Protein AF-A0AAP7LUZ3-F1 (afdb_monomer)

Nearest PDB structures (foldseek):
  4bhm-assembly1_D  TM=6.384E-01  e=1.031E+00  Pyricularia oryzae
  7szc-assembly2_C  TM=5.750E-01  e=1.483E+00  Homo sapiens
  2kd2-assembly1_A  TM=4.288E-01  e=1.096E+00  Mus musculus
  7ui9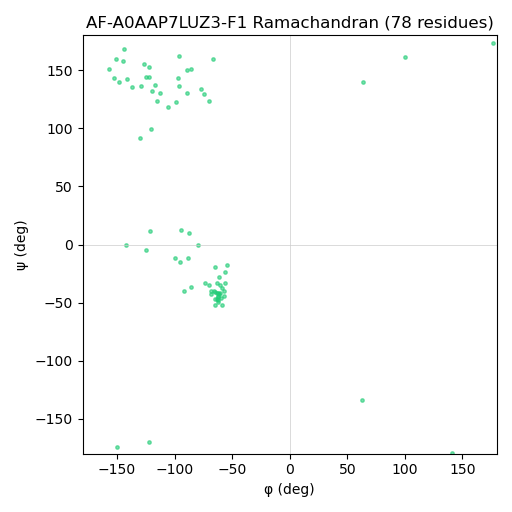-assembly1_a  TM=4.304E-01  e=1.778E+00  Saccharomyces cerevisiae S288C
  8ceo-assembly1_p  TM=3.713E-01  e=3.458E+00  Saccharomyces cerevisiae

Sequence (80 aa):
MTKIDELQNMVNESFGKDTVILESNDNTVLVRYKKGDRTEYSVLRYNEKGCYGGRYYSTVNQSQETARESAWETYEQLTQ

pLDDT: mean 92.17, std 5.65, range [60.66, 97.5]

Foldseek 3Di:
DDPVVVQLVQVCVVANNQKDFPDDDPFWTWIWHDDDPWIKIKIFGDDPVGTDDIDIQGPPPHHPVVSNVVSVVVRVVVVD

Solvent-accessible surface area (backbone atoms only — not comparable to full-atom values): 4566 Å² total; per-residue (Å²): 138,52,75,65,57,53,50,51,50,44,48,23,76,75,56,35,84,73,43,39,78,76,48,72,60,100,45,41,37,34,36,37,28,58,62,82,98,40,62,35,28,32,29,33,29,42,56,100,89,40,74,51,67,70,50,79,27,59,41,88,90,42,51,68,63,59,20,46,49,58,35,48,56,52,46,54,68,74,72,111

Organism: NCBI:txid246432

Secondary structure (DSSP, 8-state):
--HHHHHHHHHHHHH-TT-EEEEE-SSEEEEEEEETTEEEEEEEEEETTEEEEEEEE-SSSS-HHHHHHHHHHHHHHHH-

Structure (mmCIF, N/CA/C/O backbone):
data_AF-A0AAP7LUZ3-F1
#
_entry.id   AF-A0AAP7LUZ3-F1
#
loop_
_atom_site.group_PDB
_atom_site.id
_atom_site.type_symbol
_atom_site.label_atom_id
_atom_site.label_alt_id
_atom_site.label_comp_id
_atom_site.label_asym_id
_atom_site.label_entity_id
_atom_site.label_seq_id
_atom_site.pdbx_PDB_ins_code
_atom_site.Cartn_x
_atom_site.Cartn_y
_atom_site.Cartn_z
_atom_site.occupancy
_atom_site.B_iso_or_equiv
_atom_site.auth_seq_id
_atom_site.auth_comp_id
_atom_site.auth_asym_id
_atom_site.auth_atom_id
_atom_site.pdbx_PDB_model_num
ATOM 1 N N . MET A 1 1 ? -6.832 9.804 19.671 1.00 60.66 1 MET A N 1
ATOM 2 C CA . MET A 1 1 ? -6.318 8.902 18.627 1.00 60.66 1 MET A CA 1
ATOM 3 C C . MET A 1 1 ? -7.426 8.728 17.614 1.00 60.66 1 MET A C 1
ATOM 5 O O . MET A 1 1 ? -8.562 8.511 18.022 1.00 60.66 1 MET A O 1
ATOM 9 N N . THR A 1 2 ? -7.140 8.979 16.346 1.00 83.81 2 THR A N 1
ATOM 10 C CA . THR A 1 2 ? -8.119 8.908 15.256 1.00 83.81 2 THR A CA 1
ATOM 11 C C . THR A 1 2 ? -8.045 7.546 14.562 1.00 83.81 2 THR A C 1
ATOM 13 O O . THR A 1 2 ? -7.037 6.849 14.674 1.00 83.81 2 THR A O 1
ATOM 16 N N . LYS A 1 3 ? -9.086 7.177 13.802 1.00 82.25 3 LYS A N 1
ATOM 17 C CA . LYS A 1 3 ? -9.080 5.948 12.985 1.00 82.25 3 LYS A CA 1
ATOM 18 C C . LYS A 1 3 ? -7.900 5.898 12.004 1.00 82.25 3 LYS A C 1
ATOM 20 O O . LYS A 1 3 ? -7.377 4.825 11.729 1.00 82.25 3 LYS A O 1
ATOM 25 N N . ILE A 1 4 ? -7.472 7.056 11.489 1.00 85.44 4 ILE A N 1
ATOM 26 C CA . ILE A 1 4 ? -6.334 7.136 10.568 1.00 85.44 4 ILE A CA 1
ATOM 27 C C . ILE A 1 4 ? -4.996 6.927 11.294 1.00 85.44 4 ILE A C 1
ATOM 29 O O . ILE A 1 4 ? -4.112 6.292 10.731 1.00 85.44 4 ILE A O 1
ATOM 33 N N . ASP A 1 5 ? -4.863 7.354 12.558 1.00 89.56 5 ASP A N 1
ATOM 34 C CA . ASP A 1 5 ? -3.667 7.072 13.374 1.00 89.56 5 ASP A CA 1
ATOM 35 C C . ASP A 1 5 ? -3.525 5.566 13.653 1.00 89.56 5 ASP A C 1
ATOM 37 O O . ASP A 1 5 ? -2.429 5.011 13.583 1.00 89.56 5 ASP A O 1
ATOM 41 N N . GLU A 1 6 ? -4.639 4.889 13.947 1.00 90.88 6 GLU A N 1
ATOM 42 C CA . GLU A 1 6 ? -4.679 3.433 14.143 1.00 90.88 6 GLU A CA 1
ATOM 43 C C . GLU A 1 6 ? -4.299 2.681 12.868 1.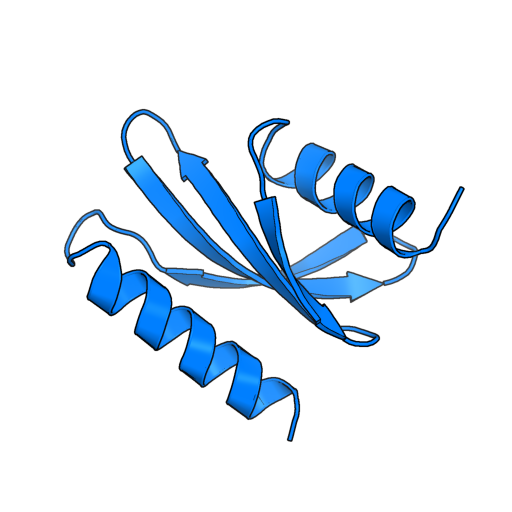00 90.88 6 GLU A C 1
ATOM 45 O O . GLU A 1 6 ? -3.451 1.787 12.905 1.00 90.88 6 GLU A O 1
ATOM 50 N N . LEU A 1 7 ? -4.871 3.083 11.729 1.00 92.62 7 LEU A N 1
ATOM 51 C CA . LEU A 1 7 ? -4.524 2.513 10.431 1.00 92.62 7 LEU A CA 1
ATOM 52 C C . LEU A 1 7 ? -3.048 2.750 10.094 1.00 92.62 7 LEU A C 1
ATOM 54 O O . LEU A 1 7 ? -2.369 1.827 9.650 1.00 92.62 7 LEU A O 1
ATOM 58 N N . GLN A 1 8 ? -2.527 3.952 10.356 1.00 93.94 8 GLN A N 1
ATOM 59 C CA . GLN A 1 8 ? -1.122 4.280 10.129 1.00 93.94 8 GLN A CA 1
ATOM 60 C C . GLN A 1 8 ? -0.191 3.412 10.986 1.00 93.94 8 GLN A C 1
ATOM 62 O O . GLN A 1 8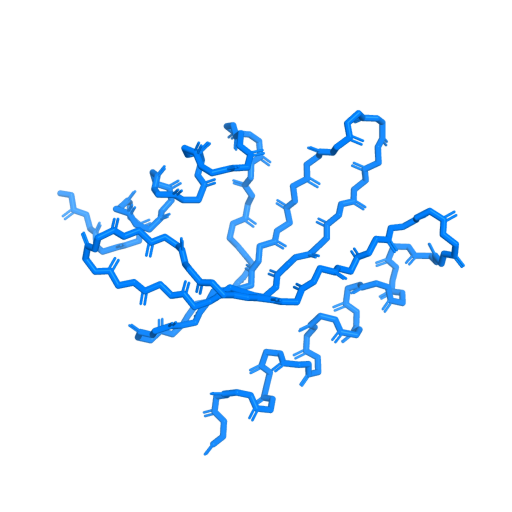 ? 0.821 2.919 10.487 1.00 93.94 8 GLN A O 1
ATOM 67 N N . ASN A 1 9 ? -0.537 3.170 12.253 1.00 93.44 9 ASN A N 1
ATOM 68 C CA . ASN A 1 9 ? 0.224 2.264 13.115 1.00 93.44 9 ASN A CA 1
ATOM 69 C C . ASN A 1 9 ? 0.219 0.833 12.565 1.00 93.44 9 ASN A C 1
ATOM 71 O O . ASN A 1 9 ? 1.274 0.214 12.451 1.00 93.44 9 ASN A O 1
ATOM 75 N N . MET A 1 10 ? -0.940 0.343 12.134 1.00 93.38 10 MET A N 1
ATOM 76 C CA . MET A 1 10 ? -1.102 -1.004 11.590 1.00 93.38 10 MET A CA 1
ATOM 77 C C . MET A 1 10 ? -0.294 -1.240 10.305 1.00 93.38 10 MET A C 1
ATOM 79 O O . MET A 1 10 ? 0.366 -2.274 10.153 1.00 93.38 10 MET A O 1
ATOM 83 N N . VAL A 1 11 ? -0.308 -0.279 9.375 1.00 93.94 11 VAL A N 1
ATOM 84 C CA . VAL A 1 11 ? 0.501 -0.382 8.151 1.00 93.94 11 VAL A CA 1
ATOM 85 C C . VAL A 1 11 ? 1.991 -0.2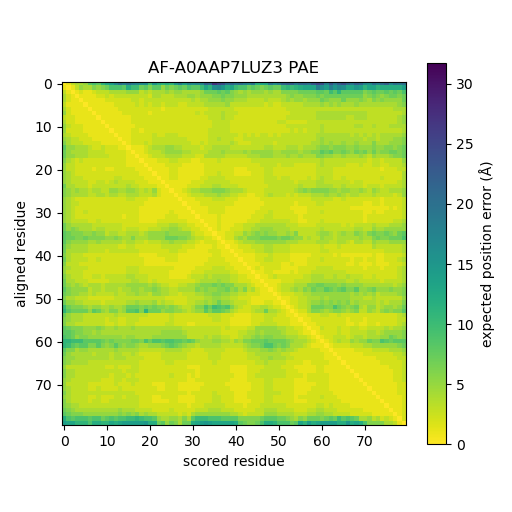42 8.463 1.00 93.94 11 VAL A C 1
ATOM 87 O O . VAL A 1 11 ? 2.799 -0.948 7.864 1.00 93.94 11 VAL A O 1
ATOM 90 N N . ASN A 1 12 ? 2.367 0.580 9.449 1.00 94.38 12 ASN A N 1
ATOM 91 C CA . ASN A 1 12 ? 3.757 0.715 9.889 1.00 94.38 12 ASN A CA 1
ATOM 92 C C . ASN A 1 12 ? 4.301 -0.569 10.522 1.00 94.38 12 ASN A C 1
ATOM 94 O O . ASN A 1 12 ? 5.450 -0.930 10.268 1.00 94.38 12 ASN A O 1
ATOM 98 N N . GLU A 1 13 ? 3.493 -1.269 11.319 1.00 91.88 13 GLU A N 1
ATOM 99 C CA . GLU A 1 13 ? 3.853 -2.571 11.895 1.00 91.88 13 GLU A CA 1
ATOM 100 C C . GLU A 1 13 ? 4.060 -3.638 10.813 1.00 91.88 13 GLU A C 1
ATOM 102 O O . GLU A 1 13 ? 4.927 -4.500 10.950 1.00 91.88 13 GLU A O 1
ATOM 107 N N . SER A 1 14 ? 3.307 -3.552 9.714 1.00 89.00 14 SER A N 1
ATOM 108 C CA . SER A 1 14 ? 3.348 -4.538 8.629 1.00 89.00 14 SER A CA 1
ATOM 109 C C . SER A 1 14 ? 4.441 -4.262 7.584 1.00 89.00 14 SER A C 1
ATOM 111 O O . SER A 1 14 ? 5.036 -5.199 7.053 1.00 89.00 14 SER A O 1
ATOM 113 N N . PHE A 1 15 ? 4.704 -2.989 7.267 1.00 90.25 15 PHE A N 1
ATOM 114 C CA . PHE A 1 15 ? 5.530 -2.577 6.117 1.00 90.25 15 PHE A CA 1
ATOM 115 C C . PHE A 1 15 ? 6.712 -1.671 6.478 1.00 90.25 15 PHE A C 1
ATOM 117 O O . PHE A 1 15 ? 7.549 -1.381 5.623 1.00 90.25 15 PHE A O 1
ATOM 124 N N . GLY A 1 16 ? 6.824 -1.266 7.743 1.00 90.56 16 GLY A N 1
ATOM 125 C CA . GLY A 1 16 ? 7.869 -0.376 8.240 1.00 90.56 16 GLY A CA 1
ATOM 126 C C . GLY A 1 16 ? 7.400 1.072 8.381 1.00 90.56 16 GLY A C 1
ATOM 127 O O . GLY A 1 16 ? 6.408 1.494 7.790 1.00 90.56 16 GLY A O 1
ATOM 128 N N . LYS A 1 17 ? 8.142 1.850 9.176 1.00 89.88 17 LYS A N 1
ATOM 129 C CA . LYS A 1 17 ? 7.771 3.215 9.596 1.00 89.88 17 LYS A CA 1
ATOM 130 C C . LYS A 1 17 ? 7.697 4.244 8.464 1.00 89.88 17 LYS A C 1
ATOM 132 O O . LYS A 1 17 ? 7.059 5.274 8.640 1.00 89.88 17 LYS A O 1
ATOM 137 N N . ASP A 1 18 ? 8.320 3.958 7.323 1.00 90.25 18 ASP A N 1
ATOM 138 C CA . ASP A 1 18 ? 8.316 4.833 6.143 1.00 90.25 18 ASP A CA 1
ATOM 139 C C . ASP A 1 18 ? 7.105 4.581 5.224 1.00 90.25 18 ASP A C 1
ATOM 141 O O . ASP A 1 18 ? 7.058 5.061 4.086 1.00 90.25 18 ASP A O 1
ATOM 145 N N . THR A 1 19 ? 6.134 3.792 5.692 1.00 94.75 19 THR A N 1
ATOM 146 C CA . THR A 1 19 ? 4.907 3.497 4.956 1.00 94.75 19 THR A CA 1
ATOM 147 C C . THR A 1 19 ? 3.982 4.701 4.976 1.00 94.75 19 THR A C 1
ATOM 149 O O . THR A 1 19 ? 3.665 5.258 6.022 1.00 94.75 19 THR A O 1
ATOM 152 N N . VAL A 1 20 ? 3.510 5.088 3.800 1.00 95.31 20 VAL A N 1
ATOM 153 C CA . VAL A 1 20 ? 2.589 6.203 3.609 1.00 95.31 20 VAL A CA 1
ATOM 154 C C . VAL A 1 20 ? 1.274 5.657 3.086 1.00 95.31 20 VAL A C 1
ATOM 156 O O . VAL A 1 20 ? 1.244 5.010 2.036 1.00 95.31 20 VAL A O 1
ATOM 159 N N . ILE A 1 21 ? 0.192 5.938 3.804 1.00 95.94 21 ILE A N 1
ATOM 160 C CA . ILE A 1 21 ? -1.167 5.726 3.308 1.00 95.94 21 ILE A CA 1
ATOM 161 C C . ILE A 1 21 ? -1.427 6.762 2.216 1.00 95.94 21 ILE A C 1
ATOM 163 O O . ILE A 1 21 ? -1.262 7.960 2.440 1.00 95.94 21 ILE A O 1
ATOM 167 N N . LEU A 1 22 ? -1.783 6.293 1.024 1.00 95.69 22 LEU A N 1
ATOM 168 C CA . LEU A 1 22 ? -2.165 7.157 -0.091 1.00 95.69 22 LEU A CA 1
ATOM 169 C C . LEU A 1 22 ? -3.671 7.399 -0.107 1.00 95.69 22 LEU A C 1
ATOM 171 O O . LEU A 1 22 ? -4.089 8.514 -0.388 1.00 95.69 22 LEU A O 1
ATOM 175 N N . GLU A 1 23 ? -4.454 6.358 0.180 1.00 95.38 23 GLU A N 1
ATOM 176 C CA . GLU A 1 23 ? -5.914 6.416 0.227 1.00 95.38 23 GLU A CA 1
ATOM 177 C C . GLU A 1 23 ? -6.462 5.284 1.108 1.00 95.38 23 GLU A C 1
ATOM 179 O O . GLU A 1 23 ? -5.835 4.223 1.228 1.00 95.38 23 GLU A O 1
ATOM 184 N N . SER A 1 24 ? -7.621 5.489 1.734 1.00 94.62 24 SER A N 1
ATOM 185 C CA . SER A 1 24 ? -8.257 4.480 2.590 1.00 94.62 24 SER A CA 1
ATOM 186 C C . SER A 1 24 ? -9.774 4.625 2.641 1.00 94.62 24 SER A C 1
ATOM 188 O O . SER A 1 24 ? -10.291 5.734 2.722 1.00 94.62 24 SER A O 1
ATOM 190 N N . ASN A 1 25 ? -10.479 3.496 2.684 1.00 91.88 25 ASN A N 1
ATOM 191 C CA . ASN A 1 25 ? -11.907 3.426 3.006 1.00 91.88 25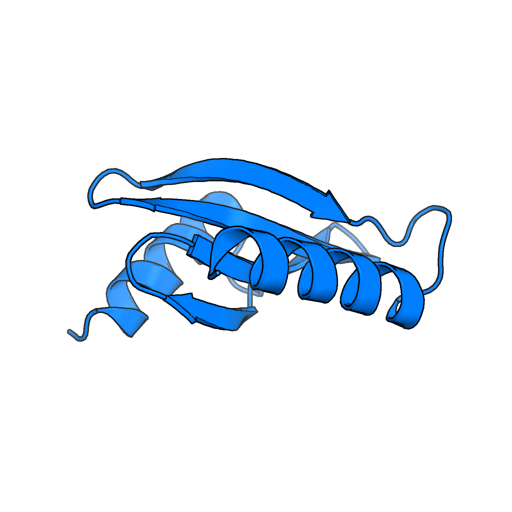 ASN A CA 1
ATOM 192 C C . ASN A 1 25 ? -12.128 2.501 4.216 1.00 91.88 25 ASN A C 1
ATOM 194 O O . ASN A 1 25 ? -11.163 2.073 4.827 1.00 91.88 25 ASN A O 1
ATOM 198 N N . ASP A 1 26 ? -13.370 2.136 4.543 1.00 89.88 26 ASP A N 1
ATOM 199 C CA . ASP A 1 26 ? -13.693 1.364 5.755 1.00 89.88 26 ASP A CA 1
ATOM 200 C C . ASP A 1 26 ? -12.964 0.016 5.925 1.00 89.88 26 ASP A C 1
ATOM 202 O O . ASP A 1 26 ? -12.853 -0.467 7.054 1.00 89.88 26 ASP A O 1
ATOM 206 N N . ASN A 1 27 ? -12.491 -0.622 4.849 1.00 92.69 27 ASN A N 1
ATOM 207 C CA . ASN A 1 27 ? -11.878 -1.954 4.924 1.00 92.69 27 ASN A CA 1
ATOM 208 C C . ASN A 1 27 ? -10.677 -2.173 3.995 1.00 92.69 27 ASN A C 1
ATOM 210 O O . ASN A 1 27 ? -10.128 -3.277 3.974 1.00 92.69 27 ASN A O 1
ATOM 214 N N . THR A 1 28 ? -10.291 -1.169 3.210 1.00 95.50 28 THR A N 1
ATOM 215 C CA . THR A 1 28 ? -9.256 -1.259 2.181 1.00 95.50 28 THR A CA 1
ATOM 216 C C . THR A 1 28 ? -8.362 -0.027 2.234 1.00 95.50 28 THR A C 1
ATOM 218 O O . THR A 1 28 ? -8.835 1.106 2.326 1.00 95.50 28 THR A O 1
ATOM 221 N N . VAL A 1 29 ? -7.053 -0.246 2.150 1.00 96.12 29 VAL A N 1
ATOM 222 C CA . VAL A 1 29 ? -6.037 0.807 2.167 1.00 96.12 29 VAL A CA 1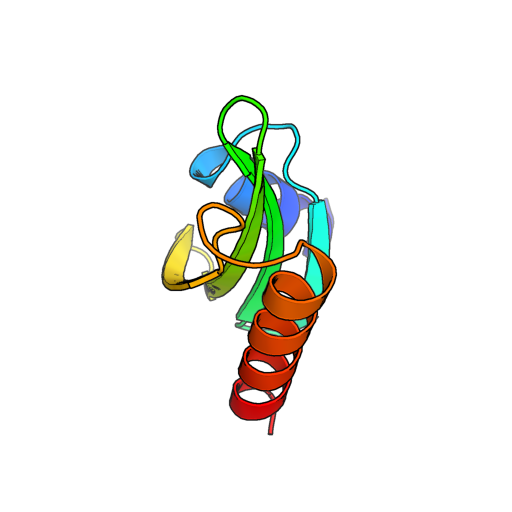
ATOM 223 C C . VAL A 1 29 ? -5.075 0.635 0.999 1.00 96.12 29 VAL A C 1
ATOM 225 O O . VAL A 1 29 ? -4.615 -0.472 0.711 1.00 96.12 29 VAL A O 1
ATOM 228 N N . LEU A 1 30 ? -4.757 1.742 0.335 1.00 97.50 30 LEU A N 1
ATOM 229 C CA . LEU A 1 30 ? -3.667 1.844 -0.622 1.00 97.50 30 LEU A CA 1
ATOM 230 C C . LEU A 1 30 ? -2.461 2.473 0.076 1.00 97.50 30 LEU A C 1
ATOM 232 O O . LEU A 1 30 ? -2.528 3.598 0.573 1.00 97.50 30 LEU A O 1
ATOM 236 N N . VAL A 1 31 ? -1.339 1.762 0.077 1.00 97.12 31 VAL A N 1
ATOM 237 C CA . VAL A 1 31 ? -0.100 2.206 0.719 1.00 97.12 31 VAL A CA 1
ATOM 238 C C . VAL A 1 31 ? 1.062 2.267 -0.259 1.00 97.12 31 VAL A C 1
ATOM 240 O O . VAL A 1 31 ? 1.134 1.506 -1.226 1.00 97.12 31 VAL A O 1
ATOM 243 N N . ARG A 1 32 ? 2.015 3.144 0.050 1.00 96.69 32 ARG A N 1
ATOM 244 C CA . ARG A 1 32 ? 3.343 3.220 -0.557 1.00 96.69 32 ARG A CA 1
ATOM 245 C C . ARG A 1 32 ? 4.394 3.010 0.522 1.00 96.69 32 ARG A C 1
ATOM 247 O O . ARG A 1 32 ? 4.363 3.699 1.533 1.00 96.69 32 ARG A O 1
ATOM 254 N N . TYR A 1 33 ? 5.367 2.144 0.284 1.00 95.44 33 TYR A N 1
ATOM 255 C CA . TYR A 1 33 ? 6.447 1.877 1.238 1.00 95.44 33 TYR A CA 1
ATOM 256 C C . TYR A 1 33 ? 7.774 1.631 0.523 1.00 95.44 33 TYR A C 1
ATOM 258 O O . TYR A 1 33 ? 7.833 1.491 -0.703 1.00 95.44 33 TYR A O 1
ATOM 266 N N . LYS A 1 34 ? 8.862 1.618 1.295 1.00 93.44 34 LYS A N 1
ATOM 267 C CA . LYS A 1 34 ? 10.200 1.278 0.807 1.00 93.44 34 LYS A CA 1
ATOM 268 C C . LYS A 1 34 ? 10.514 -0.189 1.075 1.00 93.44 34 LYS A C 1
ATOM 270 O O . LYS A 1 34 ? 10.267 -0.694 2.165 1.00 93.44 34 LYS A O 1
ATOM 275 N N . LYS A 1 35 ? 11.094 -0.870 0.087 1.00 89.69 35 LYS A N 1
ATOM 276 C CA . LYS A 1 35 ? 11.603 -2.241 0.214 1.00 89.69 35 LYS A CA 1
ATOM 277 C C . LYS A 1 35 ? 13.034 -2.293 -0.317 1.00 89.69 35 LYS A C 1
ATOM 279 O O . LYS A 1 35 ? 13.264 -2.471 -1.514 1.00 89.69 35 LYS A O 1
ATOM 284 N N . GLY A 1 36 ? 13.997 -2.088 0.582 1.00 88.25 36 GLY A N 1
ATOM 285 C CA . GLY A 1 36 ? 15.361 -1.722 0.189 1.00 88.25 36 GLY A CA 1
ATOM 286 C C . GLY A 1 36 ? 15.346 -0.372 -0.534 1.00 88.25 36 GLY A C 1
ATOM 287 O O . GLY A 1 36 ? 14.635 0.538 -0.115 1.00 88.25 36 GLY A O 1
ATOM 288 N N . ASP A 1 37 ? 16.038 -0.269 -1.667 1.00 87.94 37 ASP A N 1
ATOM 289 C CA . ASP A 1 37 ? 16.106 0.976 -2.453 1.00 87.94 37 ASP A CA 1
ATOM 290 C C . ASP A 1 37 ? 14.868 1.234 -3.332 1.00 87.94 37 ASP A C 1
ATOM 292 O O . ASP A 1 37 ? 14.775 2.245 -4.031 1.00 87.94 37 ASP A O 1
ATOM 296 N N . ARG A 1 38 ? 13.890 0.322 -3.310 1.00 89.56 38 ARG A N 1
ATOM 297 C CA . ARG A 1 38 ? 12.711 0.358 -4.182 1.00 89.56 38 ARG A CA 1
ATOM 298 C C . ARG A 1 38 ? 11.508 0.978 -3.491 1.00 89.56 38 ARG A C 1
ATOM 300 O O . ARG A 1 38 ? 11.284 0.772 -2.300 1.00 89.56 38 ARG A O 1
ATOM 307 N N . THR A 1 39 ? 10.724 1.725 -4.264 1.00 93.38 39 THR A N 1
ATOM 308 C CA . THR A 1 39 ? 9.378 2.155 -3.871 1.00 93.38 39 THR A CA 1
ATOM 309 C C . THR A 1 39 ? 8.389 1.090 -4.315 1.00 93.38 39 THR A C 1
ATOM 311 O O . THR A 1 39 ? 8.410 0.680 -5.470 1.00 93.38 39 THR A O 1
ATOM 314 N N . GLU A 1 40 ? 7.515 0.660 -3.423 1.00 95.62 40 GLU A N 1
ATOM 315 C CA . GLU A 1 40 ? 6.518 -0.375 -3.677 1.00 95.62 40 GLU A CA 1
ATOM 316 C C . GLU A 1 40 ? 5.134 0.155 -3.301 1.00 95.62 40 GLU A C 1
ATOM 318 O O . GLU A 1 40 ? 5.012 1.053 -2.460 1.00 95.62 40 GLU A O 1
ATOM 323 N N . TYR A 1 41 ? 4.101 -0.411 -3.920 1.00 97.25 41 TYR A N 1
ATOM 324 C CA . TYR A 1 41 ? 2.710 -0.075 -3.640 1.00 97.25 41 TYR A CA 1
ATOM 325 C C . TYR A 1 41 ? 1.937 -1.336 -3.280 1.00 97.25 41 TYR A C 1
ATOM 327 O O . TYR A 1 41 ? 2.180 -2.394 -3.857 1.00 97.25 41 TYR A O 1
ATOM 335 N N . SER A 1 42 ? 0.986 -1.223 -2.358 1.00 96.94 42 SER A N 1
ATOM 336 C CA . SER A 1 42 ? 0.102 -2.335 -2.005 1.00 96.94 42 SER A CA 1
ATOM 337 C C . SER A 1 42 ? -1.312 -1.863 -1.755 1.00 96.94 42 SER A C 1
ATOM 339 O O . SER A 1 42 ? -1.520 -0.827 -1.130 1.00 96.94 42 SER A O 1
ATOM 341 N N . VAL A 1 43 ? -2.270 -2.674 -2.187 1.00 97.31 43 VAL A N 1
ATOM 342 C CA . VAL A 1 43 ? -3.673 -2.555 -1.792 1.00 97.31 43 VAL A CA 1
ATOM 343 C C . VAL A 1 43 ? -3.961 -3.674 -0.813 1.00 97.31 43 VAL A C 1
ATOM 345 O O . VAL A 1 43 ? -3.810 -4.848 -1.156 1.00 97.31 43 VAL A O 1
ATOM 348 N N . LEU A 1 44 ? -4.338 -3.318 0.405 1.00 95.69 44 LEU A N 1
ATOM 349 C CA . LEU A 1 44 ? -4.514 -4.249 1.512 1.00 95.69 44 LEU A CA 1
ATOM 350 C C . LEU A 1 44 ? -5.935 -4.145 2.032 1.00 95.69 44 LEU A C 1
ATOM 352 O O . LEU A 1 44 ? -6.479 -3.042 2.103 1.00 95.69 44 LEU A O 1
ATOM 356 N N . ARG A 1 45 ? -6.509 -5.269 2.459 1.00 94.62 45 ARG A N 1
ATOM 357 C CA . ARG A 1 45 ? -7.672 -5.207 3.342 1.00 94.62 45 ARG A CA 1
ATOM 358 C C . ARG A 1 45 ? -7.207 -5.082 4.781 1.00 94.62 45 ARG A C 1
ATOM 360 O O . ARG A 1 45 ? -6.125 -5.547 5.142 1.00 94.62 45 ARG A O 1
ATOM 367 N N . TYR A 1 46 ? -8.022 -4.448 5.604 1.00 93.38 46 TYR A N 1
ATOM 368 C CA . TYR A 1 46 ? -7.731 -4.304 7.018 1.00 93.38 46 TYR A CA 1
ATOM 369 C C . TYR A 1 46 ? -9.003 -4.361 7.860 1.00 93.38 46 TYR A C 1
ATOM 371 O O . TYR A 1 46 ? -10.120 -4.197 7.370 1.00 93.38 46 TYR A O 1
ATOM 379 N N . ASN A 1 47 ? -8.828 -4.692 9.134 1.00 91.44 47 ASN A N 1
ATOM 380 C CA . ASN A 1 47 ? -9.854 -4.630 10.168 1.00 91.44 47 ASN A CA 1
ATOM 381 C C . ASN A 1 47 ? -9.176 -4.343 11.515 1.00 91.44 47 ASN A C 1
ATOM 383 O O . ASN A 1 47 ? -7.966 -4.153 11.578 1.00 91.44 47 ASN A O 1
ATOM 387 N N . GLU A 1 48 ? -9.939 -4.374 12.602 1.00 87.69 48 GLU A N 1
ATOM 388 C CA . GLU A 1 48 ? -9.450 -4.167 13.974 1.00 87.69 48 GLU A CA 1
ATOM 389 C C . GLU A 1 48 ? -8.284 -5.080 14.411 1.00 87.69 48 GLU A C 1
ATOM 391 O O . GLU A 1 48 ? -7.603 -4.770 15.383 1.00 87.69 48 GLU A O 1
ATOM 396 N N . LYS A 1 49 ? -8.035 -6.198 13.715 1.00 88.25 49 LYS A N 1
ATOM 397 C CA . LYS A 1 49 ? -6.961 -7.152 14.036 1.00 88.25 49 LYS A CA 1
ATOM 398 C C . LYS A 1 49 ? -5.674 -6.918 13.251 1.00 88.25 49 LYS A C 1
ATOM 400 O O . LYS A 1 49 ? -4.662 -7.519 13.598 1.00 88.25 49 LYS A O 1
ATOM 405 N N . GLY A 1 50 ? -5.706 -6.125 12.183 1.00 89.06 50 GLY A N 1
ATOM 406 C CA . GLY A 1 50 ? -4.538 -5.913 11.335 1.00 89.06 50 GLY A CA 1
ATOM 407 C C . GLY A 1 50 ? -4.845 -5.832 9.842 1.00 89.06 50 GLY A C 1
ATOM 408 O O . GLY A 1 50 ? -5.989 -5.962 9.398 1.00 89.06 50 GLY A O 1
ATOM 409 N N . CYS A 1 51 ? -3.780 -5.653 9.061 1.00 92.25 51 CYS A N 1
ATOM 410 C CA . CYS A 1 51 ? -3.807 -5.789 7.609 1.00 92.25 51 CYS A CA 1
ATOM 411 C C . CYS A 1 51 ? -3.803 -7.277 7.232 1.00 92.25 51 CYS A C 1
ATOM 413 O O . CYS A 1 51 ? -3.009 -8.060 7.753 1.00 92.25 51 CYS A O 1
ATOM 415 N N . TYR A 1 52 ? -4.668 -7.680 6.307 1.00 90.19 52 TYR A N 1
ATOM 416 C CA . TYR A 1 52 ? -4.761 -9.055 5.826 1.00 90.19 52 TYR A CA 1
ATOM 417 C C . TYR A 1 52 ? -5.202 -9.069 4.371 1.00 90.19 52 TYR A C 1
ATOM 419 O O . TYR A 1 52 ? -6.114 -8.348 3.990 1.00 90.19 52 TYR A O 1
ATOM 427 N N . GLY A 1 53 ? -4.610 -9.949 3.567 1.00 86.25 53 GLY A N 1
ATOM 428 C CA . GLY A 1 53 ? -4.944 -10.052 2.151 1.00 86.25 53 GLY A CA 1
ATOM 429 C C . GLY A 1 53 ? -4.603 -8.779 1.369 1.00 86.25 53 GLY A C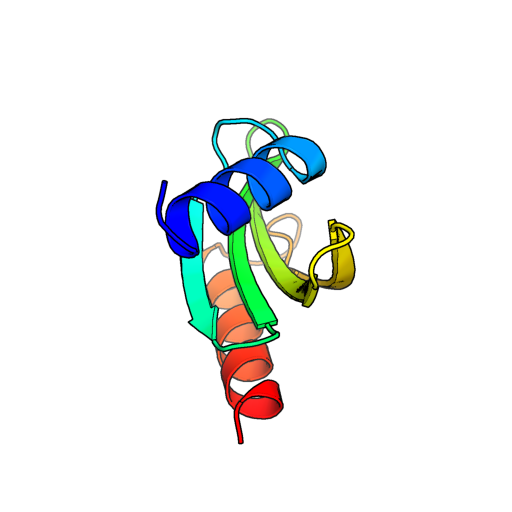 1
ATOM 430 O O . GLY A 1 53 ? -4.789 -7.647 1.808 1.00 86.25 53 GLY A O 1
ATOM 431 N N . GLY A 1 54 ? -4.082 -8.948 0.165 1.00 90.00 54 GLY A N 1
ATOM 432 C CA . GLY A 1 54 ? -3.750 -7.787 -0.633 1.00 90.00 54 GLY A CA 1
ATOM 433 C C . GLY A 1 54 ? -3.084 -8.128 -1.938 1.00 90.00 54 GLY A C 1
ATOM 434 O O . GLY A 1 54 ? -2.756 -9.283 -2.219 1.00 90.00 54 GLY A O 1
ATOM 435 N N . ARG A 1 55 ? -2.901 -7.085 -2.735 1.00 95.44 55 ARG A N 1
ATOM 436 C CA . ARG A 1 55 ? -2.132 -7.128 -3.969 1.00 95.44 55 ARG A CA 1
ATOM 437 C C . ARG A 1 55 ? -0.934 -6.205 -3.833 1.00 95.44 55 ARG A C 1
ATOM 439 O O . ARG A 1 55 ? -1.058 -5.097 -3.317 1.00 95.44 55 ARG A O 1
ATOM 446 N N . TYR A 1 56 ? 0.207 -6.697 -4.297 1.00 94.88 56 TYR A N 1
ATOM 447 C CA . TYR A 1 56 ? 1.503 -6.040 -4.204 1.00 94.88 56 TYR A CA 1
ATOM 448 C C . TYR A 1 56 ? 1.955 -5.647 -5.607 1.00 94.88 56 TYR A C 1
ATOM 450 O O . TYR A 1 56 ? 1.957 -6.478 -6.516 1.00 94.88 56 TYR A O 1
ATOM 458 N N . TYR A 1 57 ? 2.363 -4.397 -5.766 1.00 95.81 57 TYR A N 1
ATOM 459 C CA . TYR A 1 57 ? 2.754 -3.800 -7.035 1.00 95.81 57 TYR A CA 1
ATOM 460 C C . TYR A 1 57 ? 4.193 -3.335 -6.915 1.00 95.81 57 TYR A C 1
ATOM 462 O O . TYR A 1 57 ? 4.501 -2.286 -6.341 1.00 95.81 57 TYR A O 1
ATOM 470 N N . SER A 1 58 ? 5.078 -4.174 -7.443 1.00 92.75 58 SER A N 1
ATOM 471 C CA . SER A 1 58 ? 6.510 -3.963 -7.321 1.00 92.75 58 SER A CA 1
ATOM 472 C C . SER A 1 58 ? 7.079 -3.134 -8.448 1.00 92.75 58 SER A C 1
ATOM 474 O O . SER A 1 58 ? 6.604 -3.219 -9.574 1.00 92.75 58 SER A O 1
ATOM 476 N N . THR A 1 59 ? 8.140 -2.383 -8.165 1.00 92.75 59 THR A N 1
ATOM 477 C CA . THR A 1 59 ? 8.895 -1.632 -9.178 1.00 92.75 59 THR A CA 1
ATOM 478 C C . THR A 1 59 ? 10.110 -2.399 -9.706 1.00 92.75 59 THR A C 1
ATOM 480 O O . THR A 1 59 ? 10.949 -1.825 -10.390 1.00 92.75 59 THR A O 1
ATOM 483 N N . VAL A 1 60 ? 10.229 -3.711 -9.430 1.00 90.31 60 VAL A N 1
ATOM 484 C CA . VAL A 1 60 ? 11.347 -4.531 -9.954 1.00 90.31 60 VAL A CA 1
ATOM 485 C C . VAL A 1 60 ? 11.379 -4.543 -11.486 1.00 90.31 60 VAL A C 1
ATOM 487 O O . VAL A 1 60 ? 12.445 -4.399 -12.070 1.00 90.31 60 VAL A O 1
ATOM 490 N N . ASN A 1 61 ? 10.221 -4.742 -12.122 1.00 89.69 61 ASN A N 1
ATOM 491 C CA . ASN A 1 61 ? 10.108 -4.980 -13.567 1.00 89.69 61 ASN A CA 1
ATOM 492 C C . ASN A 1 61 ? 9.219 -3.944 -14.275 1.00 89.69 61 ASN A C 1
ATOM 494 O O . ASN A 1 61 ? 8.820 -4.153 -15.416 1.00 89.69 61 ASN A O 1
ATOM 498 N N . GLN A 1 62 ? 8.863 -2.858 -13.591 1.00 91.88 62 GLN A N 1
ATOM 499 C CA . GLN A 1 62 ? 7.985 -1.812 -14.112 1.00 91.88 62 GLN A CA 1
ATOM 500 C C . GLN A 1 62 ? 8.319 -0.466 -13.469 1.00 91.88 62 GLN A C 1
ATOM 502 O O . GLN A 1 62 ? 8.929 -0.412 -12.399 1.00 91.88 62 GLN A O 1
ATOM 507 N N . SER A 1 63 ? 7.914 0.622 -14.124 1.00 94.12 63 SER A N 1
ATOM 508 C CA . SER A 1 63 ? 8.117 1.966 -13.591 1.00 94.12 63 SER A CA 1
ATOM 509 C C . SER A 1 63 ? 7.292 2.189 -12.318 1.00 94.12 63 SER A C 1
ATOM 511 O O . SER A 1 63 ? 6.298 1.507 -12.049 1.00 94.12 63 SER A O 1
ATOM 513 N N . GLN A 1 64 ? 7.698 3.184 -11.529 1.00 94.25 64 GLN A N 1
ATOM 514 C CA . GLN A 1 64 ? 6.943 3.610 -10.353 1.00 94.25 64 GLN A CA 1
ATOM 515 C C . GLN A 1 64 ? 5.530 4.090 -10.721 1.00 94.25 64 GLN A C 1
ATOM 517 O O . GLN A 1 64 ? 4.592 3.860 -9.963 1.00 94.25 64 GLN A O 1
ATOM 522 N N . GLU A 1 65 ? 5.384 4.730 -11.881 1.00 95.94 65 GLU A N 1
ATO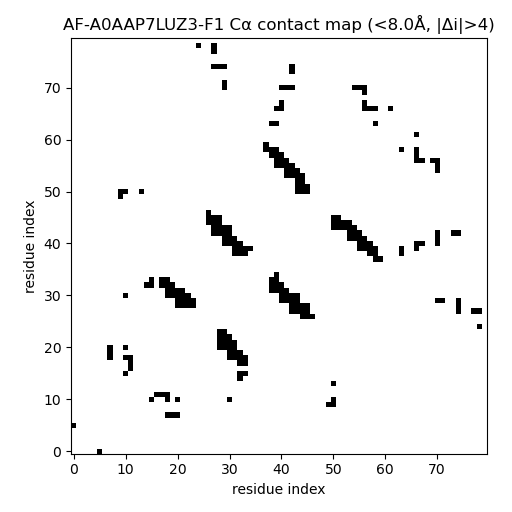M 523 C CA . GLU A 1 65 ? 4.103 5.201 -12.404 1.00 95.94 65 GLU A CA 1
ATOM 524 C C . GLU A 1 65 ? 3.170 4.029 -12.713 1.00 95.94 65 GLU A C 1
ATOM 526 O O . GLU A 1 65 ? 2.091 3.960 -12.133 1.00 95.94 65 GLU A O 1
ATOM 531 N N . THR A 1 66 ? 3.634 3.041 -13.483 1.00 96.44 66 THR A N 1
ATOM 532 C CA . THR A 1 66 ? 2.846 1.845 -13.820 1.00 96.44 66 THR A CA 1
ATOM 533 C C . THR A 1 66 ? 2.446 1.052 -12.574 1.00 96.44 66 THR A C 1
ATOM 535 O O . THR A 1 66 ? 1.304 0.606 -12.458 1.00 96.44 66 THR A O 1
ATOM 538 N N . ALA A 1 67 ? 3.360 0.903 -11.606 1.00 96.69 67 ALA A N 1
ATOM 539 C CA . ALA A 1 67 ? 3.057 0.233 -10.342 1.00 96.69 67 ALA A CA 1
ATOM 540 C C . ALA A 1 67 ? 1.984 0.985 -9.536 1.00 96.69 67 ALA A C 1
ATOM 542 O O . ALA A 1 67 ? 1.080 0.360 -8.981 1.00 96.69 67 ALA A O 1
ATOM 543 N N . ARG A 1 68 ? 2.071 2.321 -9.491 1.00 96.75 68 ARG A N 1
ATOM 544 C CA . ARG A 1 68 ? 1.097 3.180 -8.809 1.00 96.75 68 ARG A CA 1
ATOM 545 C C . ARG A 1 68 ? -0.276 3.101 -9.469 1.00 96.75 68 ARG A C 1
ATOM 547 O O . ARG A 1 68 ? -1.262 2.964 -8.757 1.00 96.75 68 ARG A O 1
ATOM 554 N N . GLU A 1 69 ? -0.334 3.194 -10.793 1.00 97.25 69 GLU A N 1
ATOM 555 C CA . GLU A 1 69 ? -1.580 3.128 -11.564 1.00 97.25 69 GLU A CA 1
ATOM 556 C C . GLU A 1 69 ? -2.262 1.774 -11.391 1.00 97.25 69 GLU A C 1
ATOM 558 O O . GLU A 1 69 ? -3.422 1.722 -11.001 1.00 97.25 69 GLU A O 1
ATOM 563 N N . SER A 1 70 ? -1.513 0.678 -11.528 1.00 97.12 70 SER A N 1
ATOM 564 C CA . SER A 1 70 ? -2.043 -0.677 -11.316 1.00 97.12 70 SER A CA 1
ATOM 565 C C . SER A 1 70 ? -2.599 -0.874 -9.896 1.00 97.12 70 SER A C 1
ATOM 567 O O . SER A 1 70 ? -3.609 -1.557 -9.691 1.00 97.12 70 SER A O 1
ATOM 569 N N . ALA A 1 71 ? -1.934 -0.282 -8.896 1.00 97.19 71 ALA A N 1
ATOM 570 C CA . ALA A 1 71 ? -2.404 -0.298 -7.516 1.00 97.19 71 ALA A CA 1
ATOM 571 C C . ALA A 1 71 ? -3.676 0.547 -7.342 1.00 97.19 71 ALA A C 1
ATOM 573 O O . ALA A 1 71 ? -4.613 0.101 -6.684 1.00 97.19 71 ALA A O 1
ATOM 574 N N . TRP A 1 72 ? -3.732 1.728 -7.961 1.00 97.31 72 TRP A N 1
ATOM 575 C CA . TRP A 1 72 ? -4.898 2.612 -7.938 1.00 97.31 72 TRP A CA 1
ATOM 576 C C . TRP A 1 72 ? -6.127 1.962 -8.579 1.00 97.31 72 TRP A C 1
ATOM 578 O O . TRP A 1 72 ? -7.168 1.877 -7.938 1.00 97.31 72 TRP A O 1
ATOM 588 N N . GLU A 1 73 ? -5.989 1.393 -9.777 1.00 96.88 73 GLU A N 1
ATOM 589 C CA . GLU A 1 73 ? -7.082 0.698 -10.470 1.00 96.88 73 GLU A CA 1
ATOM 590 C C . GLU A 1 73 ? -7.656 -0.447 -9.628 1.00 96.88 73 GLU A C 1
ATOM 592 O O . GLU A 1 73 ? -8.865 -0.661 -9.564 1.00 96.88 73 GLU A O 1
ATOM 597 N N . THR A 1 74 ? -6.785 -1.192 -8.945 1.00 95.94 74 THR A N 1
ATOM 598 C CA . THR A 1 74 ? -7.228 -2.263 -8.048 1.00 95.94 74 THR A CA 1
ATOM 599 C C . THR A 1 74 ? -7.937 -1.713 -6.820 1.00 95.94 74 THR A C 1
ATOM 601 O O . THR A 1 74 ? -8.917 -2.309 -6.377 1.00 95.94 74 THR A O 1
ATOM 604 N N . TYR A 1 75 ? -7.442 -0.614 -6.251 1.00 96.31 75 TYR A N 1
ATOM 605 C CA . TYR A 1 75 ? -8.103 0.050 -5.137 1.00 96.31 75 TYR A CA 1
ATOM 606 C C . TYR A 1 75 ? -9.521 0.467 -5.542 1.00 96.31 75 TYR A C 1
ATOM 608 O O . TYR A 1 75 ? -10.477 0.037 -4.901 1.00 96.31 75 TYR A O 1
ATOM 616 N N . GLU A 1 76 ? -9.671 1.170 -6.667 1.00 95.31 76 GLU A N 1
ATOM 617 C CA . GLU A 1 76 ? -10.971 1.612 -7.181 1.00 95.31 76 GLU A CA 1
ATOM 618 C C . GLU A 1 76 ? -11.939 0.445 -7.414 1.00 95.31 76 GLU A C 1
ATOM 620 O O . GLU A 1 76 ? -13.092 0.513 -6.989 1.00 95.31 76 GLU A O 1
ATOM 625 N N . GLN A 1 77 ? -11.472 -0.659 -8.007 1.00 93.69 77 GLN A N 1
ATOM 626 C CA . GLN A 1 77 ? -12.286 -1.864 -8.229 1.00 93.69 77 GLN A CA 1
ATOM 627 C C . GLN A 1 77 ? -12.797 -2.511 -6.935 1.00 93.69 77 GLN A C 1
ATOM 6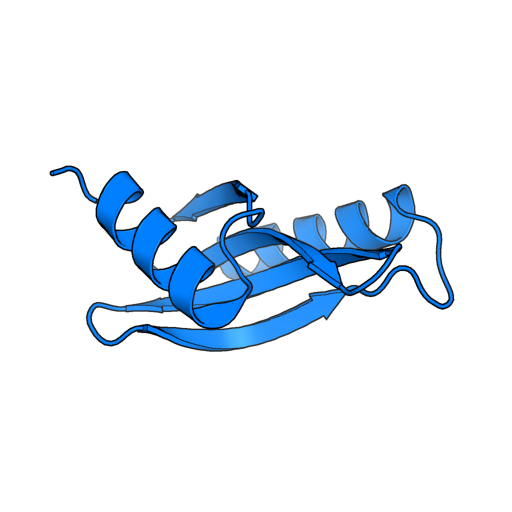29 O O . GLN A 1 77 ? -13.822 -3.184 -6.957 1.00 93.69 77 GLN A O 1
ATOM 634 N N . LEU A 1 78 ? -12.076 -2.360 -5.822 1.00 88.31 78 LEU A N 1
ATOM 635 C CA . LEU A 1 78 ? -12.474 -2.895 -4.516 1.00 88.31 78 LEU A CA 1
ATOM 636 C C . LEU A 1 78 ? -13.357 -1.928 -3.718 1.00 88.31 78 LEU A C 1
ATOM 638 O O . LEU A 1 78 ? -13.899 -2.325 -2.686 1.00 88.31 78 LEU A O 1
ATOM 642 N N . THR A 1 79 ? -13.467 -0.676 -4.168 1.00 80.56 79 THR A N 1
ATOM 643 C CA . THR A 1 79 ? -14.284 0.371 -3.536 1.00 80.56 79 THR A CA 1
ATOM 644 C C . THR A 1 79 ? -15.640 0.603 -4.209 1.00 80.56 79 THR A C 1
ATOM 646 O O . THR A 1 79 ? -16.469 1.310 -3.637 1.00 80.56 79 THR A O 1
ATOM 649 N N . GLN A 1 80 ? -15.848 0.038 -5.403 1.00 71.25 80 GLN A N 1
ATOM 650 C CA . GLN A 1 80 ? -17.125 0.028 -6.130 1.00 71.25 80 GLN A CA 1
ATOM 651 C C . GLN A 1 80 ? -18.056 -1.064 -5.596 1.00 71.25 80 GLN A C 1
ATOM 653 O O . GLN A 1 80 ? -19.278 -0.801 -5.548 1.00 71.25 80 GLN A O 1
#

Radius of gyration: 12.0 Å; Cα contacts (8 Å, |Δi|>4): 126; chains: 1; bounding box: 33×19×33 Å

Mean predicted aligned error: 3.32 Å